Protein AF-A0A932AUZ9-F1 (afdb_monomer_lite)

Radius of gyration: 25.18 Å; chains: 1; bounding box: 56×32×62 Å

Structure (mmCIF, N/CA/C/O backbone):
data_AF-A0A932AUZ9-F1
#
_entry.id   AF-A0A932AUZ9-F1
#
loop_
_atom_site.group_PDB
_atom_site.id
_atom_site.type_symbol
_atom_site.label_atom_id
_atom_site.label_alt_id
_atom_site.label_comp_id
_atom_site.label_asym_id
_atom_site.label_entity_id
_atom_site.label_seq_id
_atom_site.pdbx_PDB_ins_code
_atom_site.Cartn_x
_atom_site.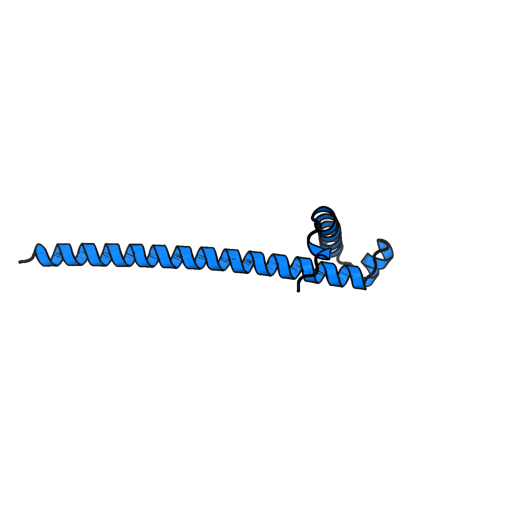Cartn_y
_atom_site.Cartn_z
_atom_site.occupancy
_atom_site.B_iso_or_equiv
_atom_site.auth_seq_id
_atom_site.auth_comp_id
_atom_site.auth_asym_id
_atom_site.auth_atom_id
_atom_site.pdbx_PDB_model_num
ATOM 1 N N . MET A 1 1 ? 7.403 16.050 0.940 1.00 41.50 1 MET A N 1
ATOM 2 C CA . MET A 1 1 ? 7.065 16.269 -0.482 1.00 41.50 1 MET A CA 1
ATOM 3 C C . MET A 1 1 ? 6.856 14.921 -1.159 1.00 41.50 1 MET A C 1
ATOM 5 O O . MET A 1 1 ? 7.814 14.337 -1.656 1.00 41.50 1 MET A O 1
ATOM 9 N N . ALA A 1 2 ? 5.633 14.382 -1.121 1.00 49.94 2 ALA A N 1
ATOM 10 C CA . ALA A 1 2 ? 5.290 13.223 -1.941 1.00 49.94 2 ALA A CA 1
ATOM 11 C C . ALA A 1 2 ? 5.339 13.692 -3.394 1.00 49.94 2 ALA A C 1
ATOM 13 O O . ALA A 1 2 ? 4.576 14.551 -3.818 1.00 49.94 2 ALA A O 1
ATOM 14 N N . THR A 1 3 ? 6.361 13.251 -4.112 1.00 60.66 3 THR A N 1
ATOM 15 C CA . THR A 1 3 ? 6.637 13.751 -5.449 1.00 60.66 3 THR A CA 1
ATOM 16 C C . THR A 1 3 ? 5.481 13.373 -6.377 1.00 60.66 3 THR A C 1
ATOM 18 O O . THR A 1 3 ? 5.147 12.188 -6.432 1.00 60.66 3 THR A O 1
ATOM 21 N N . LYS A 1 4 ? 4.944 14.343 -7.132 1.00 66.56 4 LYS A N 1
ATOM 22 C CA . LYS A 1 4 ? 3.907 14.249 -8.192 1.00 66.56 4 LYS A CA 1
ATOM 23 C C . LYS A 1 4 ? 3.938 12.959 -9.044 1.00 66.56 4 LYS A C 1
ATOM 25 O O . LYS A 1 4 ? 2.936 12.520 -9.590 1.00 66.56 4 LYS A O 1
ATOM 30 N N . TYR A 1 5 ? 5.094 12.299 -9.123 1.00 69.19 5 TYR A N 1
ATOM 31 C CA . TYR A 1 5 ? 5.307 10.978 -9.719 1.00 69.19 5 TYR A CA 1
ATOM 32 C C . TYR A 1 5 ? 4.407 9.839 -9.206 1.00 69.19 5 TYR A C 1
A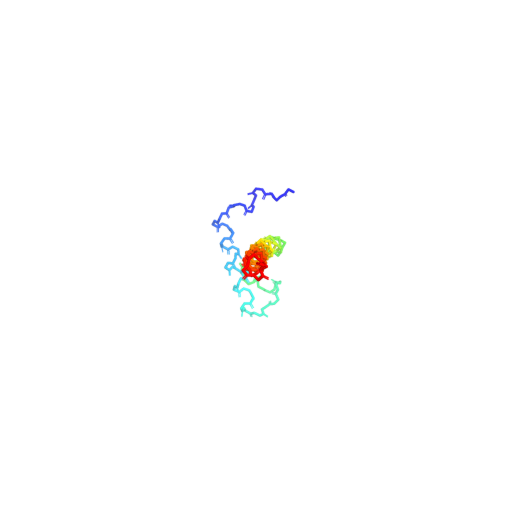TOM 34 O O . TYR A 1 5 ? 4.165 8.907 -9.975 1.00 69.19 5 TYR A O 1
ATOM 42 N N . PHE A 1 6 ? 3.931 9.877 -7.956 1.00 76.56 6 PHE A N 1
ATOM 43 C CA . PHE A 1 6 ? 3.097 8.807 -7.377 1.00 76.56 6 PHE A CA 1
ATOM 44 C C . PHE A 1 6 ? 1.584 9.040 -7.525 1.00 76.56 6 PHE A C 1
ATOM 46 O O . PHE A 1 6 ? 0.794 8.178 -7.148 1.00 76.56 6 PHE A O 1
ATOM 53 N N . GLU A 1 7 ? 1.176 10.179 -8.091 1.00 79.75 7 GLU A N 1
ATOM 54 C CA . GLU A 1 7 ? -0.236 10.549 -8.280 1.00 79.75 7 GLU A CA 1
ATOM 55 C C . GLU A 1 7 ? -0.855 9.912 -9.532 1.00 79.75 7 GLU A C 1
ATOM 57 O O . GLU A 1 7 ? -2.073 9.879 -9.681 1.00 79.75 7 GLU A O 1
ATOM 62 N N . ASN A 1 8 ? -0.034 9.368 -10.436 1.00 89.12 8 ASN A N 1
ATOM 63 C CA . ASN A 1 8 ? -0.527 8.699 -11.635 1.00 89.12 8 ASN A CA 1
ATOM 64 C C . ASN A 1 8 ? -1.199 7.362 -11.268 1.00 89.12 8 ASN A C 1
ATOM 66 O O . ASN A 1 8 ? -0.512 6.388 -10.948 1.00 89.12 8 ASN A O 1
ATOM 70 N N . ALA A 1 9 ? -2.533 7.332 -11.344 1.00 88.50 9 ALA A N 1
ATOM 71 C CA . ALA A 1 9 ? -3.359 6.188 -10.965 1.00 88.50 9 ALA A CA 1
ATOM 72 C C . ALA A 1 9 ? -3.018 4.919 -11.757 1.00 88.50 9 ALA A C 1
ATOM 74 O O . ALA A 1 9 ? -2.717 3.897 -11.149 1.00 88.50 9 ALA A O 1
ATOM 75 N N .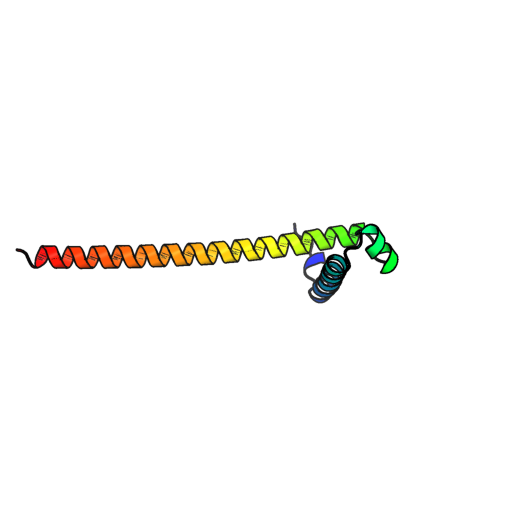 ALA A 1 10 ? -2.932 5.003 -13.089 1.00 91.50 10 ALA A N 1
ATOM 76 C CA . ALA A 1 10 ? -2.604 3.852 -13.934 1.00 91.50 10 ALA A CA 1
ATOM 77 C C . ALA A 1 10 ? -1.227 3.262 -13.594 1.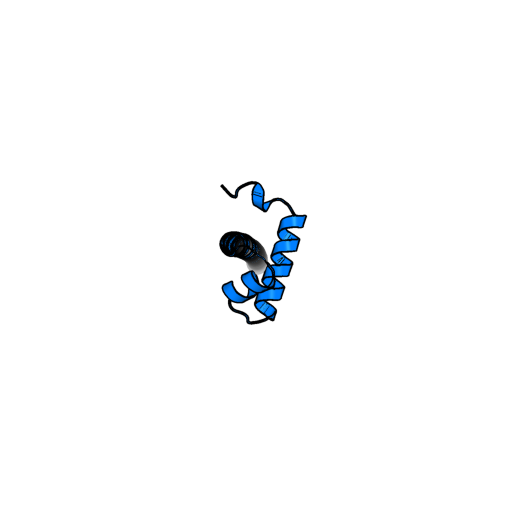00 91.50 10 ALA A C 1
ATOM 79 O O . ALA A 1 10 ? -1.050 2.049 -13.490 1.00 91.50 10 ALA A O 1
ATOM 80 N N . ARG A 1 11 ? -0.232 4.126 -13.358 1.00 90.81 11 ARG A N 1
ATOM 81 C CA . ARG A 1 11 ? 1.104 3.684 -12.946 1.00 90.81 11 ARG A CA 1
ATOM 82 C C . ARG A 1 11 ? 1.072 3.044 -11.559 1.00 90.81 11 ARG A C 1
ATOM 84 O O . ARG A 1 11 ? 1.742 2.039 -11.347 1.00 90.81 11 ARG A O 1
ATOM 91 N N . ARG A 1 12 ? 0.309 3.612 -10.626 1.00 91.75 12 ARG A N 1
ATOM 92 C CA . ARG A 1 12 ? 0.154 3.070 -9.274 1.00 91.75 12 ARG A CA 1
ATOM 93 C C . ARG A 1 12 ? -0.512 1.698 -9.287 1.00 91.75 12 ARG A C 1
ATOM 95 O O . ARG A 1 12 ? -0.011 0.804 -8.615 1.00 91.75 12 ARG A O 1
ATOM 102 N N . GLU A 1 13 ? -1.582 1.528 -10.054 1.00 93.25 13 GLU A N 1
ATOM 103 C CA . GLU A 1 13 ? -2.272 0.246 -10.223 1.00 93.25 13 GLU A CA 1
ATOM 104 C C . GLU A 1 13 ? -1.344 -0.805 -10.830 1.00 93.25 13 GLU A C 1
ATOM 106 O O . GLU A 1 13 ? -1.208 -1.895 -10.281 1.00 93.25 13 GLU A O 1
ATOM 111 N N . TRP A 1 14 ? -0.609 -0.452 -11.887 1.00 95.12 14 TRP A N 1
ATOM 112 C CA . TRP A 1 14 ? 0.361 -1.353 -12.508 1.00 95.12 14 TRP A CA 1
ATOM 113 C C . TRP A 1 14 ? 1.443 -1.826 -11.522 1.00 95.12 14 TRP A C 1
ATOM 115 O O . TRP A 1 14 ? 1.758 -3.015 -11.448 1.00 95.12 14 TRP A O 1
ATOM 125 N N . TRP A 1 15 ? 1.987 -0.915 -10.706 1.00 95.62 15 TRP A N 1
ATOM 126 C CA . TRP A 1 15 ? 2.955 -1.285 -9.668 1.00 95.62 15 TRP A CA 1
ATOM 127 C C . TRP A 1 15 ? 2.327 -2.091 -8.531 1.00 95.62 15 TRP A C 1
ATOM 129 O O . TRP A 1 15 ? 2.980 -3.000 -8.020 1.00 95.62 15 TRP A O 1
ATOM 139 N N . ALA A 1 16 ? 1.081 -1.799 -8.153 1.00 94.56 16 ALA A N 1
ATOM 140 C CA . ALA A 1 16 ? 0.356 -2.562 -7.142 1.00 94.56 16 ALA A CA 1
ATOM 141 C C . ALA A 1 16 ? 0.175 -4.023 -7.577 1.00 94.56 16 ALA A C 1
ATOM 143 O O . ALA A 1 16 ? 0.507 -4.920 -6.804 1.00 94.56 16 ALA A O 1
ATOM 144 N N . VAL A 1 17 ? -0.215 -4.262 -8.835 1.00 96.38 17 VAL A N 1
ATOM 145 C CA . VAL A 1 17 ? -0.308 -5.614 -9.415 1.00 96.38 17 VAL A CA 1
ATOM 146 C C . VAL A 1 17 ? 1.039 -6.333 -9.347 1.00 96.38 17 VAL A C 1
ATOM 148 O O . VAL A 1 17 ? 1.108 -7.491 -8.939 1.00 96.38 17 VAL A O 1
ATOM 151 N N . HIS A 1 18 ? 2.139 -5.656 -9.690 1.00 96.38 18 HIS A N 1
ATOM 152 C CA . HIS A 1 18 ? 3.463 -6.272 -9.612 1.00 96.38 18 HIS A CA 1
ATOM 153 C C . HIS A 1 18 ? 3.901 -6.604 -8.187 1.00 96.38 18 HIS A C 1
ATOM 155 O O . HIS A 1 18 ? 4.540 -7.639 -7.992 1.00 96.38 18 HIS A O 1
ATOM 161 N N . ILE A 1 19 ? 3.591 -5.748 -7.213 1.00 95.62 19 ILE A N 1
ATOM 162 C CA . ILE A 1 19 ? 3.900 -5.985 -5.799 1.00 95.62 19 ILE A CA 1
ATOM 163 C C . ILE A 1 19 ? 3.080 -7.157 -5.267 1.00 95.62 19 ILE A C 1
ATOM 165 O O . ILE A 1 19 ? 3.637 -8.028 -4.605 1.00 95.62 19 ILE A O 1
ATOM 169 N N . GLU A 1 20 ? 1.794 -7.220 -5.600 1.00 96.19 20 GLU A N 1
ATOM 170 C CA . GLU A 1 20 ? 0.921 -8.317 -5.197 1.00 96.19 20 GLU A CA 1
ATOM 171 C C . GLU A 1 20 ? 1.366 -9.647 -5.821 1.00 96.19 20 GLU A C 1
ATOM 173 O O . GLU A 1 20 ? 1.518 -10.648 -5.120 1.00 96.19 20 GLU A O 1
ATOM 178 N N . ALA A 1 21 ? 1.655 -9.661 -7.124 1.00 96.94 21 ALA A N 1
ATOM 179 C CA . ALA A 1 21 ? 2.174 -10.844 -7.804 1.00 96.94 21 ALA A CA 1
ATOM 180 C C . ALA A 1 21 ? 3.520 -11.300 -7.217 1.00 96.94 21 ALA A C 1
ATOM 182 O O . ALA A 1 21 ? 3.735 -12.499 -7.046 1.00 96.94 21 ALA A O 1
ATOM 183 N N . TRP A 1 22 ? 4.398 -10.365 -6.837 1.00 97.38 22 TRP A N 1
ATOM 184 C CA . TRP A 1 22 ? 5.652 -10.674 -6.144 1.00 97.38 22 TRP A CA 1
ATOM 185 C C . TRP A 1 22 ? 5.424 -11.295 -4.757 1.00 97.38 22 TRP A C 1
ATOM 187 O O . TRP A 1 22 ? 6.064 -12.291 -4.416 1.00 97.38 22 TRP A O 1
ATOM 197 N N . GLN A 1 23 ? 4.505 -10.738 -3.965 1.00 94.88 23 GLN A N 1
ATOM 198 C CA . GLN A 1 23 ? 4.159 -11.271 -2.645 1.00 94.88 23 GLN A CA 1
ATOM 199 C C . GLN A 1 23 ? 3.586 -12.688 -2.749 1.00 94.88 23 GLN A C 1
ATOM 201 O O . GLN A 1 23 ? 3.998 -13.575 -2.004 1.00 94.88 23 GLN A O 1
ATOM 206 N N . ARG A 1 24 ? 2.698 -12.924 -3.722 1.00 96.81 24 ARG A N 1
ATOM 207 C CA . ARG A 1 24 ? 2.114 -14.246 -3.993 1.00 96.81 24 ARG A CA 1
ATOM 208 C C . ARG A 1 24 ? 3.139 -15.248 -4.525 1.00 96.81 24 ARG A C 1
ATOM 210 O O . ARG A 1 24 ? 3.011 -16.437 -4.259 1.00 96.81 24 ARG A O 1
ATOM 217 N N . SER A 1 25 ? 4.153 -14.795 -5.265 1.00 95.50 25 SER A N 1
ATOM 218 C CA . SER A 1 25 ? 5.153 -15.690 -5.853 1.00 95.50 25 SER A CA 1
ATOM 219 C C . SER A 1 25 ? 6.182 -16.214 -4.844 1.00 95.50 25 SER A C 1
ATOM 221 O O . SER A 1 25 ? 6.936 -17.122 -5.183 1.00 95.50 25 SER A O 1
ATOM 223 N N . GLY A 1 26 ? 6.307 -15.601 -3.658 1.00 95.50 26 GLY A N 1
ATOM 224 C CA . GLY A 1 26 ? 7.297 -15.985 -2.638 1.00 95.50 26 GLY A CA 1
ATOM 225 C C . GLY A 1 26 ? 8.763 -15.826 -3.076 1.00 95.50 26 GLY A C 1
ATOM 226 O O . GLY A 1 26 ? 9.670 -16.384 -2.461 1.00 95.50 26 GLY A O 1
ATOM 227 N N . LEU A 1 27 ? 9.023 -15.085 -4.160 1.00 96.06 27 LEU A N 1
ATOM 228 C CA . LEU A 1 27 ? 10.374 -14.896 -4.693 1.00 96.06 27 LEU A CA 1
ATOM 229 C C . LEU A 1 27 ? 11.083 -13.776 -3.932 1.00 96.06 27 LEU A C 1
ATOM 231 O O . LEU A 1 27 ? 10.457 -12.838 -3.446 1.00 96.06 27 LEU A O 1
ATOM 235 N N . SER A 1 28 ? 12.416 -13.793 -3.908 1.00 96.62 28 SER A N 1
ATOM 236 C CA . SER A 1 28 ? 13.152 -12.600 -3.484 1.00 96.62 28 SER A CA 1
ATOM 237 C C . SER A 1 28 ? 12.909 -11.452 -4.470 1.00 96.62 28 SER A C 1
ATOM 239 O O . SER A 1 28 ? 12.786 -11.671 -5.680 1.00 96.62 28 SER A O 1
ATOM 241 N N . GLN A 1 29 ? 12.891 -10.213 -3.970 1.00 95.69 29 GLN A N 1
ATOM 242 C CA . GLN A 1 29 ? 12.681 -9.017 -4.795 1.00 95.69 29 GLN A CA 1
ATOM 243 C C . GLN A 1 29 ? 13.633 -8.983 -6.002 1.00 95.69 29 GLN A C 1
ATOM 245 O O . GLN A 1 29 ? 13.211 -8.710 -7.123 1.00 95.69 29 GLN A O 1
ATOM 250 N N . ARG A 1 30 ? 14.916 -9.317 -5.793 1.00 96.50 30 ARG A N 1
ATOM 251 C CA . ARG A 1 30 ? 15.934 -9.346 -6.854 1.00 96.50 30 ARG A CA 1
ATOM 252 C C . ARG A 1 30 ? 15.600 -10.362 -7.946 1.00 96.50 30 ARG A C 1
ATOM 254 O O . ARG A 1 30 ? 15.759 -10.050 -9.125 1.00 96.50 30 ARG A O 1
ATOM 261 N N . ARG A 1 31 ? 15.141 -11.561 -7.566 1.00 97.50 31 ARG A N 1
ATOM 262 C CA . ARG A 1 31 ? 14.758 -12.615 -8.516 1.00 97.50 31 ARG A CA 1
ATOM 263 C C . ARG A 1 31 ? 13.529 -12.196 -9.315 1.00 97.50 31 ARG A C 1
ATOM 265 O O . ARG A 1 31 ? 13.572 -12.255 -10.537 1.00 97.50 31 ARG A O 1
ATOM 272 N N . TYR A 1 32 ? 12.501 -11.684 -8.642 1.00 98.00 32 TYR A N 1
ATOM 273 C CA . TYR A 1 32 ? 11.292 -11.185 -9.296 1.00 98.00 32 TYR A CA 1
ATOM 274 C C . TYR A 1 32 ? 11.598 -10.040 -10.272 1.00 98.00 32 TYR A C 1
ATOM 276 O O . TYR A 1 32 ? 11.220 -10.097 -11.439 1.00 98.00 32 TYR A O 1
ATOM 284 N N . CYS A 1 33 ? 12.377 -9.043 -9.841 1.00 97.19 33 CYS A N 1
ATOM 285 C CA . CYS A 1 33 ? 12.765 -7.925 -10.700 1.00 97.19 33 CYS A CA 1
ATOM 286 C C . CYS A 1 33 ? 13.545 -8.389 -11.939 1.00 97.19 33 CYS A C 1
ATOM 288 O O . CYS A 1 33 ? 13.277 -7.916 -13.039 1.00 97.19 33 CYS A O 1
ATOM 290 N N . ARG A 1 34 ? 14.465 -9.353 -11.794 1.00 96.88 34 ARG A N 1
ATOM 291 C CA . ARG A 1 34 ? 15.217 -9.907 -12.930 1.00 96.88 34 ARG A CA 1
ATOM 292 C C . ARG A 1 34 ? 14.312 -10.661 -13.908 1.00 96.88 34 ARG A C 1
ATOM 294 O O . ARG A 1 34 ? 14.443 -10.462 -15.111 1.00 96.88 34 ARG A O 1
ATOM 301 N N . THR A 1 35 ? 13.401 -11.495 -13.407 1.00 96.94 35 THR A N 1
ATOM 302 C CA . THR A 1 35 ? 12.472 -12.277 -14.238 1.00 96.94 35 THR A CA 1
ATOM 303 C C . THR A 1 35 ? 11.495 -11.382 -15.002 1.00 96.94 35 THR A C 1
ATOM 305 O O . THR A 1 35 ? 11.266 -11.599 -16.187 1.00 96.94 35 THR A O 1
ATOM 308 N N . HIS A 1 36 ? 10.976 -10.337 -14.355 1.00 95.75 36 HIS A N 1
ATOM 309 C CA . HIS A 1 36 ? 9.970 -9.436 -14.928 1.00 95.75 36 HIS A CA 1
ATOM 310 C C . HIS A 1 36 ? 10.559 -8.159 -15.551 1.00 95.75 36 HIS A C 1
ATOM 312 O O . HIS A 1 36 ? 9.814 -7.250 -15.904 1.00 95.75 36 HIS A O 1
ATOM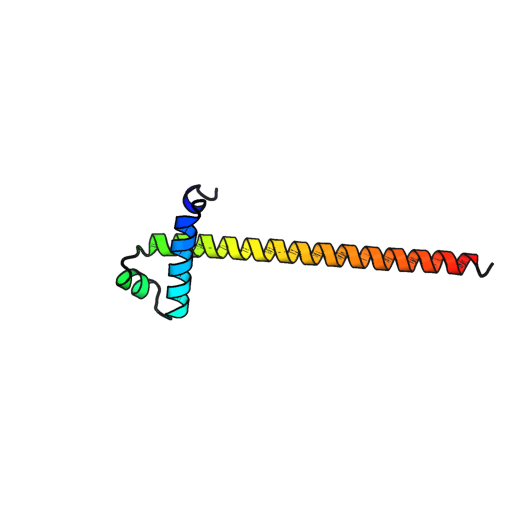 318 N N . ARG A 1 37 ? 11.892 -8.082 -15.703 1.00 95.94 37 ARG A N 1
ATOM 319 C CA . ARG A 1 37 ? 12.618 -6.937 -16.291 1.00 95.94 37 ARG A CA 1
ATOM 320 C C . ARG A 1 37 ? 12.299 -5.596 -15.613 1.00 95.94 37 ARG A C 1
ATOM 322 O O . ARG A 1 37 ? 12.184 -4.561 -16.263 1.00 95.94 37 ARG A O 1
ATOM 329 N N . LEU A 1 38 ? 12.178 -5.621 -14.290 1.00 95.69 38 LEU A N 1
ATOM 330 C CA . LEU A 1 38 ? 11.926 -4.447 -13.462 1.00 95.69 38 LEU A CA 1
ATOM 331 C C . LEU A 1 38 ? 13.224 -3.931 -12.842 1.00 95.69 38 LEU A C 1
ATOM 333 O O . LEU A 1 38 ? 14.107 -4.696 -12.451 1.00 95.69 38 LEU A O 1
ATOM 337 N N . THR A 1 39 ? 13.306 -2.617 -12.662 1.00 95.94 39 THR A N 1
ATOM 338 C CA . THR A 1 39 ? 14.406 -1.995 -11.922 1.00 95.94 39 THR A CA 1
ATOM 339 C C . THR A 1 39 ? 14.154 -2.103 -10.418 1.00 95.94 39 THR A C 1
ATOM 341 O O . THR A 1 39 ? 13.170 -1.561 -9.913 1.00 95.94 39 THR A O 1
ATOM 344 N N . GLY A 1 40 ? 15.063 -2.746 -9.678 1.00 94.88 40 GLY A N 1
ATOM 345 C CA . GLY A 1 40 ? 14.899 -2.987 -8.235 1.00 94.88 40 GLY A CA 1
ATOM 346 C C . GLY A 1 40 ? 14.782 -1.715 -7.382 1.00 94.88 40 GLY A C 1
ATOM 347 O O . GLY A 1 40 ? 14.025 -1.683 -6.410 1.00 94.88 40 GLY A O 1
ATOM 348 N N . THR A 1 41 ? 15.466 -0.634 -7.766 1.00 95.12 41 THR A N 1
ATOM 349 C CA . THR A 1 41 ? 15.368 0.668 -7.081 1.00 95.12 41 THR A CA 1
ATOM 350 C C . THR A 1 41 ? 13.984 1.289 -7.263 1.00 95.12 41 THR A C 1
ATOM 352 O O . THR A 1 41 ? 13.359 1.708 -6.289 1.00 95.12 41 THR A O 1
ATOM 355 N N . THR A 1 42 ? 13.463 1.291 -8.493 1.00 93.44 42 THR A N 1
ATOM 356 C CA . THR A 1 42 ? 12.104 1.753 -8.806 1.00 93.44 42 THR A CA 1
ATOM 357 C C . THR A 1 42 ? 11.063 0.901 -8.091 1.00 93.44 42 THR A C 1
ATOM 359 O O . THR A 1 42 ? 10.177 1.458 -7.446 1.00 93.44 42 THR A O 1
ATOM 362 N N . PHE A 1 43 ? 11.219 -0.425 -8.118 1.00 95.69 43 PHE A N 1
ATOM 363 C CA . PHE A 1 43 ? 10.348 -1.351 -7.396 1.00 95.69 43 PHE A CA 1
ATOM 364 C C . PHE A 1 43 ? 10.311 -1.019 -5.900 1.00 95.69 43 PHE A C 1
ATOM 366 O O . PHE A 1 43 ? 9.239 -0.869 -5.325 1.00 95.69 43 PHE A O 1
ATOM 373 N N . THR A 1 44 ? 11.472 -0.821 -5.270 1.00 95.44 44 THR A N 1
ATOM 374 C CA . THR A 1 44 ? 11.556 -0.473 -3.842 1.00 95.44 44 THR A CA 1
ATOM 375 C C . THR A 1 44 ? 10.876 0.858 -3.527 1.00 95.44 44 THR A C 1
ATOM 377 O O . THR A 1 44 ? 10.196 0.977 -2.509 1.00 95.44 44 THR A O 1
ATOM 380 N N . ARG A 1 45 ? 11.019 1.865 -4.398 1.00 93.94 45 ARG A N 1
ATOM 381 C CA . ARG A 1 45 ? 10.339 3.159 -4.227 1.00 93.94 45 ARG A CA 1
ATOM 382 C C . ARG A 1 45 ? 8.818 3.013 -4.285 1.00 93.94 45 ARG A C 1
ATOM 384 O O . ARG A 1 45 ? 8.137 3.582 -3.439 1.00 93.94 45 ARG A O 1
ATOM 391 N N . TRP A 1 46 ? 8.297 2.244 -5.240 1.00 94.69 46 TRP A N 1
ATOM 392 C CA . TRP A 1 46 ? 6.857 1.991 -5.357 1.00 94.69 46 TRP A CA 1
ATOM 393 C C . TRP A 1 46 ? 6.313 1.119 -4.231 1.00 94.69 46 TRP A C 1
ATOM 395 O O . TRP A 1 46 ? 5.235 1.409 -3.722 1.00 94.69 46 TRP A O 1
ATOM 405 N N . LEU A 1 47 ? 7.082 0.124 -3.782 1.00 94.12 47 LEU A N 1
ATOM 406 C CA . LEU A 1 47 ? 6.732 -0.699 -2.627 1.00 94.12 47 LEU A CA 1
ATOM 407 C C . LEU A 1 47 ? 6.516 0.162 -1.379 1.00 94.12 47 LEU A C 1
ATOM 409 O O . LEU A 1 47 ? 5.490 0.031 -0.720 1.00 94.12 47 LEU A O 1
ATOM 413 N N . ARG A 1 48 ? 7.444 1.085 -1.094 1.00 93.69 48 ARG A N 1
ATOM 414 C CA . ARG A 1 48 ? 7.312 2.026 0.029 1.00 93.69 48 ARG A CA 1
ATOM 415 C C . ARG A 1 48 ? 6.119 2.959 -0.149 1.00 93.69 48 ARG A C 1
ATOM 417 O O . ARG A 1 48 ? 5.298 3.056 0.748 1.00 93.69 48 ARG A O 1
ATOM 424 N N . ALA A 1 49 ? 5.978 3.578 -1.321 1.00 92.00 49 ALA A N 1
ATOM 425 C CA . ALA A 1 49 ? 4.887 4.517 -1.580 1.00 92.00 49 ALA A CA 1
ATOM 426 C C . ALA A 1 49 ? 3.495 3.878 -1.423 1.00 92.00 49 ALA A C 1
ATOM 428 O O . ALA A 1 49 ? 2.581 4.506 -0.892 1.00 92.00 49 ALA A O 1
ATOM 429 N N . ILE A 1 50 ? 3.329 2.631 -1.872 1.00 91.25 50 ILE A N 1
ATOM 430 C CA . ILE A 1 50 ? 2.067 1.895 -1.740 1.00 91.25 50 ILE A CA 1
ATOM 431 C C . ILE A 1 50 ? 1.841 1.453 -0.289 1.00 91.25 50 ILE A C 1
ATOM 433 O O . ILE A 1 50 ? 0.737 1.640 0.219 1.00 91.25 50 ILE A O 1
ATOM 437 N N . ALA A 1 51 ? 2.872 0.946 0.395 1.00 90.75 51 ALA A N 1
ATOM 438 C CA . ALA A 1 51 ? 2.776 0.567 1.805 1.00 90.75 51 ALA A CA 1
ATOM 439 C C . ALA A 1 51 ? 2.430 1.765 2.706 1.00 90.75 51 ALA A C 1
ATOM 441 O O . ALA A 1 51 ? 1.517 1.675 3.523 1.00 90.75 51 ALA A O 1
ATOM 442 N N . ASP A 1 52 ? 3.094 2.907 2.516 1.00 90.19 52 ASP A N 1
ATOM 443 C CA . ASP A 1 52 ? 2.834 4.134 3.273 1.00 90.19 52 ASP A CA 1
ATOM 444 C C . ASP A 1 52 ? 1.401 4.635 3.053 1.00 90.19 52 ASP A C 1
ATOM 446 O O . ASP A 1 52 ? 0.730 5.058 3.997 1.00 90.19 52 ASP A O 1
ATOM 450 N N . ALA A 1 53 ? 0.903 4.555 1.815 1.00 87.94 53 ALA A N 1
ATOM 451 C CA . ALA A 1 53 ? -0.464 4.945 1.494 1.00 87.94 53 ALA A CA 1
ATOM 452 C C . ALA A 1 53 ? -1.505 4.022 2.149 1.00 87.94 53 ALA A C 1
ATOM 454 O O . ALA A 1 53 ? -2.530 4.510 2.629 1.00 87.94 53 ALA A O 1
ATOM 455 N N . GLU A 1 54 ? -1.245 2.715 2.205 1.00 88.31 54 GLU A N 1
ATOM 456 C CA . GLU A 1 54 ? -2.128 1.761 2.883 1.00 88.31 54 GLU A CA 1
ATOM 457 C C . GLU A 1 54 ? -2.128 1.984 4.400 1.00 88.31 54 GLU A C 1
ATOM 459 O O . GLU A 1 54 ? -3.184 2.086 5.024 1.00 88.31 54 GLU A O 1
ATOM 464 N N . VAL A 1 55 ? -0.951 2.192 4.997 1.00 88.00 55 VAL A N 1
ATOM 465 C CA . VAL A 1 55 ? -0.824 2.538 6.420 1.00 88.00 55 VAL A CA 1
ATOM 466 C C . VAL A 1 55 ? -1.564 3.840 6.739 1.00 88.00 55 VAL A C 1
ATOM 468 O O . VAL A 1 55 ? -2.263 3.920 7.751 1.00 88.00 55 VAL A O 1
ATOM 471 N N . ALA A 1 56 ? -1.459 4.860 5.884 1.00 88.38 56 ALA A N 1
ATOM 472 C CA . ALA A 1 56 ? -2.192 6.112 6.055 1.00 88.38 56 ALA A CA 1
ATOM 473 C C . ALA A 1 56 ? -3.716 5.904 6.001 1.00 88.38 56 ALA A C 1
ATOM 475 O O . ALA A 1 56 ? -4.444 6.481 6.813 1.00 88.38 56 ALA A O 1
ATOM 476 N N . LYS A 1 57 ? -4.200 5.044 5.097 1.00 89.38 57 LYS A N 1
ATOM 477 C CA . LYS A 1 57 ? -5.621 4.690 4.984 1.00 89.38 57 LYS A CA 1
ATOM 478 C C . LYS A 1 57 ? -6.129 3.978 6.240 1.00 89.38 57 LYS A C 1
ATOM 480 O O . LYS A 1 57 ? -7.158 4.383 6.780 1.00 89.38 57 LYS A O 1
ATOM 485 N N . ILE A 1 58 ? -5.384 2.993 6.746 1.00 90.88 58 ILE A N 1
ATOM 486 C CA . ILE A 1 58 ? -5.710 2.278 7.991 1.00 90.88 58 ILE A CA 1
ATOM 487 C C . ILE A 1 58 ? -5.762 3.254 9.171 1.00 90.88 58 ILE A C 1
ATOM 489 O O . ILE A 1 58 ? -6.718 3.247 9.942 1.00 90.88 58 ILE A O 1
ATOM 493 N N . ARG A 1 59 ? -4.777 4.154 9.292 1.00 90.12 59 ARG A N 1
ATOM 494 C CA . ARG A 1 59 ? -4.763 5.179 10.350 1.00 90.12 59 ARG A CA 1
ATOM 495 C C . ARG A 1 59 ? -5.989 6.087 10.286 1.00 90.12 59 ARG A C 1
ATOM 497 O O . ARG A 1 59 ? -6.609 6.342 11.315 1.00 90.12 59 ARG A O 1
ATOM 504 N N . ALA A 1 60 ? -6.363 6.543 9.092 1.00 91.88 60 ALA A N 1
ATOM 505 C CA . ALA A 1 60 ? -7.551 7.370 8.903 1.00 91.88 60 ALA A CA 1
ATOM 506 C C . ALA A 1 60 ? -8.844 6.617 9.259 1.00 91.88 60 ALA A C 1
ATOM 508 O O . ALA A 1 60 ? -9.741 7.193 9.871 1.00 91.88 60 ALA A O 1
ATOM 509 N N . GLN A 1 61 ? -8.939 5.331 8.912 1.00 92.94 61 GLN A N 1
ATOM 510 C CA . GLN A 1 61 ? -10.078 4.489 9.277 1.00 92.94 61 GLN A CA 1
ATOM 511 C C . GLN A 1 61 ? -10.166 4.278 10.792 1.00 92.94 61 GLN A C 1
ATOM 513 O O . GLN A 1 61 ? -11.228 4.493 11.371 1.00 92.94 61 GLN A O 1
ATOM 518 N N . ASN A 1 62 ? -9.053 3.941 11.445 1.00 93.81 62 ASN A N 1
ATOM 519 C CA . ASN A 1 62 ? -9.000 3.762 12.896 1.00 93.81 62 ASN A CA 1
ATOM 520 C C . ASN A 1 62 ? -9.397 5.046 13.634 1.00 93.81 62 ASN A C 1
ATOM 522 O O . ASN A 1 62 ? -10.157 4.989 14.596 1.00 93.81 62 ASN A O 1
ATOM 526 N N . ALA A 1 63 ? -8.953 6.211 13.151 1.00 93.12 63 ALA A N 1
ATOM 527 C CA . ALA A 1 63 ? -9.349 7.501 13.711 1.00 93.12 63 ALA A CA 1
ATOM 528 C C . ALA A 1 63 ? -10.859 7.767 13.573 1.00 93.12 63 ALA A C 1
ATOM 530 O O . ALA A 1 63 ? -11.471 8.312 14.489 1.00 93.12 63 ALA A O 1
ATOM 531 N N . ARG A 1 64 ? -11.481 7.360 12.454 1.00 93.25 64 ARG A N 1
ATOM 532 C CA . ARG A 1 64 ? -12.940 7.466 12.266 1.00 93.25 64 ARG A CA 1
ATOM 533 C C . ARG A 1 64 ? -13.700 6.580 13.246 1.00 93.25 64 ARG A C 1
ATOM 535 O O . ARG A 1 64 ? -14.630 7.068 13.877 1.00 93.25 64 ARG A O 1
ATOM 542 N N . ILE A 1 65 ? -13.272 5.325 13.396 1.00 93.56 65 ILE A N 1
ATOM 543 C CA . ILE A 1 65 ? -13.868 4.380 14.350 1.00 93.56 65 ILE A CA 1
ATOM 544 C C . ILE A 1 65 ? -13.758 4.943 15.768 1.00 93.56 65 ILE A C 1
ATOM 546 O O . ILE A 1 65 ? -14.759 5.025 16.471 1.00 93.56 65 ILE A O 1
ATOM 550 N N . LEU A 1 66 ? -12.571 5.413 16.165 1.00 92.75 66 LEU A N 1
ATOM 551 C CA . LEU A 1 66 ? -12.368 6.013 17.482 1.00 92.75 66 LEU A CA 1
ATOM 552 C C . LEU A 1 66 ? -13.302 7.215 17.703 1.00 92.75 66 LEU A C 1
ATOM 554 O O . LEU A 1 66 ? -14.010 7.269 18.706 1.00 92.75 66 LEU A O 1
ATOM 558 N N . ALA A 1 67 ? -13.392 8.133 16.739 1.00 92.31 67 ALA A N 1
ATOM 559 C CA . ALA A 1 67 ? -14.271 9.296 16.844 1.00 92.31 67 ALA A CA 1
ATOM 560 C C . ALA A 1 67 ? -15.761 8.918 16.949 1.00 92.31 67 ALA A C 1
ATOM 562 O O . ALA A 1 67 ? -16.520 9.585 17.655 1.00 92.31 67 ALA A O 1
ATOM 563 N N . GLU A 1 68 ? -16.197 7.868 16.254 1.00 91.94 68 GLU A N 1
ATOM 564 C CA . GLU A 1 68 ? -17.561 7.346 16.354 1.00 91.94 68 GLU A CA 1
ATOM 565 C C . GLU A 1 68 ? -17.822 6.734 17.734 1.00 91.94 68 GLU A C 1
ATOM 567 O O . GLU A 1 68 ? -18.793 7.115 18.393 1.00 91.94 68 GLU A O 1
AT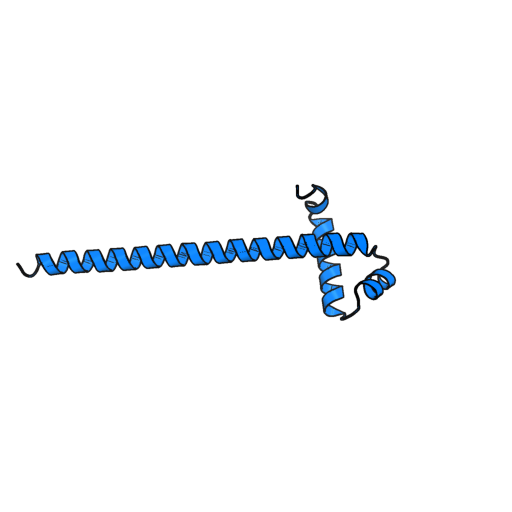OM 572 N N . THR A 1 69 ? -16.896 5.908 18.234 1.00 91.94 69 THR A N 1
ATOM 573 C CA . THR A 1 69 ? -17.000 5.334 19.585 1.00 91.94 69 THR A CA 1
ATOM 574 C C . THR A 1 69 ? -17.073 6.417 20.665 1.00 91.94 69 THR A C 1
ATOM 576 O O . THR A 1 69 ? -17.935 6.359 21.541 1.00 91.94 69 THR A O 1
ATOM 579 N N . GLU A 1 70 ? -16.257 7.474 20.572 1.00 91.56 70 GLU A N 1
ATOM 580 C CA . GLU A 1 70 ? -16.299 8.601 21.509 1.00 91.56 70 GLU A CA 1
ATOM 581 C C . GLU A 1 70 ? -17.634 9.359 21.464 1.00 91.56 70 GLU A C 1
ATOM 583 O O . GLU A 1 70 ? -18.153 9.785 22.502 1.00 91.56 70 GLU A O 1
ATOM 588 N N . ARG A 1 71 ? -18.211 9.555 20.272 1.00 89.31 71 ARG A N 1
ATOM 589 C CA . ARG A 1 71 ? -19.518 10.214 20.113 1.00 89.31 71 ARG A CA 1
ATOM 590 C C . ARG A 1 71 ? -20.632 9.397 20.753 1.00 89.31 71 ARG A C 1
ATOM 592 O O . ARG A 1 71 ? -21.488 9.974 21.431 1.00 89.31 71 ARG A O 1
ATOM 599 N N . ASP A 1 72 ? -20.609 8.084 20.567 1.00 88.88 72 ASP A N 1
ATOM 600 C CA . ASP A 1 72 ? -21.593 7.181 21.153 1.00 88.88 72 ASP A CA 1
ATOM 601 C C . ASP A 1 72 ? -21.497 7.140 22.676 1.00 88.88 72 ASP A C 1
ATOM 603 O O . ASP A 1 72 ? -22.524 7.259 23.352 1.00 88.88 72 ASP A O 1
ATOM 607 N N . GLU A 1 73 ? -20.288 7.089 23.233 1.00 89.50 73 GLU A N 1
ATOM 608 C CA . GLU A 1 73 ? -20.081 7.173 24.681 1.00 89.50 73 GLU A CA 1
ATOM 609 C C . GLU A 1 73 ? -20.577 8.509 25.251 1.00 89.50 73 GLU A C 1
ATOM 611 O O . GLU A 1 73 ? -21.339 8.536 26.223 1.00 89.50 73 GLU A O 1
ATOM 616 N N . ARG A 1 74 ? -20.281 9.637 24.588 1.00 87.38 74 ARG A N 1
ATOM 617 C CA . ARG A 1 74 ? -20.842 10.948 24.969 1.00 87.38 74 ARG A CA 1
ATOM 618 C C . ARG A 1 74 ? -22.373 10.949 24.916 1.00 87.38 74 ARG A C 1
ATOM 620 O O . ARG A 1 74 ? -23.023 11.522 25.797 1.00 87.38 74 ARG A O 1
ATOM 627 N N . ARG A 1 75 ? -22.976 10.303 23.911 1.00 85.81 75 ARG A N 1
ATOM 628 C CA . ARG A 1 75 ? -24.437 10.198 23.761 1.00 85.81 75 ARG A CA 1
ATOM 629 C C . ARG A 1 75 ? -25.057 9.353 24.874 1.00 85.81 75 ARG A C 1
ATOM 631 O O . ARG A 1 75 ? -26.077 9.772 25.430 1.00 85.81 75 ARG A O 1
ATOM 638 N N . LYS A 1 76 ? -24.455 8.210 25.216 1.00 85.56 76 LYS A N 1
ATOM 639 C CA . LYS A 1 76 ? -24.870 7.353 26.341 1.00 85.56 76 LYS A CA 1
ATOM 640 C C . LYS A 1 76 ? -24.769 8.108 27.659 1.00 85.56 76 LYS A C 1
ATOM 642 O O . LYS A 1 76 ? -25.759 8.192 28.383 1.00 85.56 76 LYS A O 1
ATOM 647 N N . HIS A 1 77 ? -23.632 8.748 27.920 1.00 82.38 77 HIS A N 1
ATOM 648 C CA . HIS A 1 77 ? -23.417 9.516 29.141 1.00 82.38 77 HIS A CA 1
ATOM 649 C C . HIS A 1 77 ? -24.430 10.665 29.284 1.00 82.38 77 HIS A C 1
ATOM 651 O O . HIS A 1 77 ? -25.020 10.853 30.348 1.00 82.38 77 HIS A O 1
ATOM 657 N N . ARG A 1 78 ? -24.715 11.400 28.197 1.00 78.81 78 ARG A N 1
ATOM 658 C CA . ARG A 1 78 ? -25.741 12.456 28.194 1.00 78.81 78 ARG A CA 1
ATOM 659 C C . ARG A 1 78 ? -27.142 11.908 28.476 1.00 78.81 78 ARG A C 1
ATOM 661 O O . ARG A 1 78 ? -27.891 12.531 29.226 1.00 78.81 78 ARG A O 1
ATOM 668 N N . LYS A 1 79 ? -27.506 10.761 27.890 1.00 76.69 79 LYS A N 1
ATOM 669 C CA . LYS A 1 79 ? -28.791 10.096 28.162 1.00 76.69 79 LYS A CA 1
ATOM 670 C C . LYS A 1 79 ? -28.887 9.650 29.622 1.00 76.69 79 LYS A C 1
ATOM 672 O O . LYS A 1 79 ? -29.874 9.984 30.266 1.00 76.69 79 LYS A O 1
ATOM 677 N N . GLY A 1 80 ? -27.858 8.993 30.157 1.00 75.50 80 GLY A N 1
ATOM 678 C CA . GLY A 1 80 ? -27.814 8.575 31.561 1.00 75.50 80 GLY A CA 1
ATOM 679 C C . GLY A 1 80 ? -27.957 9.753 32.529 1.00 75.50 80 GLY A C 1
ATOM 680 O O . GLY A 1 80 ? -28.754 9.695 33.458 1.00 75.50 80 GLY A O 1
ATOM 681 N N . ARG A 1 81 ? -27.273 10.875 32.263 1.00 69.56 81 ARG A N 1
ATOM 682 C CA . ARG A 1 81 ? -27.400 12.101 33.070 1.00 69.56 81 ARG A CA 1
ATOM 683 C C . ARG A 1 81 ? -28.811 12.700 33.027 1.00 69.56 81 ARG A C 1
ATOM 685 O O . ARG A 1 81 ? -29.315 13.146 34.051 1.00 69.56 81 ARG A O 1
ATOM 692 N N . ARG A 1 82 ? -29.457 12.700 31.854 1.00 67.31 82 ARG A N 1
ATOM 693 C CA . ARG A 1 82 ? -30.830 13.203 31.680 1.00 67.31 82 ARG A CA 1
ATOM 694 C C . ARG A 1 82 ? -31.862 12.346 32.418 1.00 67.31 82 ARG A C 1
ATOM 696 O O . ARG A 1 82 ? -32.804 12.907 32.962 1.00 67.31 82 ARG A O 1
ATOM 703 N N . PHE A 1 83 ? -31.684 11.024 32.439 1.00 60.66 83 PHE A N 1
ATOM 704 C CA . PHE A 1 83 ? -32.546 10.126 33.214 1.00 60.66 83 PHE A CA 1
ATOM 705 C C . PHE A 1 83 ? -32.411 10.381 34.722 1.00 60.66 83 PHE A C 1
ATOM 707 O O . PHE A 1 83 ? -33.428 10.609 35.368 1.00 60.66 83 PHE A O 1
ATOM 714 N N . LYS A 1 84 ? -31.182 10.514 35.244 1.00 63.00 84 LYS A N 1
ATOM 715 C CA . LYS A 1 84 ? -30.950 10.838 36.666 1.00 63.00 84 LYS A CA 1
ATOM 716 C C . LYS A 1 84 ? -31.588 12.163 37.108 1.00 63.00 84 LYS A C 1
ATOM 718 O O . LYS A 1 84 ? -32.251 12.215 38.132 1.00 63.00 84 LYS A O 1
ATOM 723 N N . LEU A 1 85 ? -31.462 13.223 36.301 1.00 60.59 85 LEU A N 1
ATOM 724 C CA . LEU A 1 85 ? -32.099 14.527 36.571 1.00 60.59 85 LEU A CA 1
ATOM 725 C C . LEU A 1 85 ? -33.639 14.467 36.602 1.00 60.59 85 LEU A C 1
ATOM 727 O O . LEU A 1 85 ? -34.273 15.333 37.200 1.00 60.59 85 LEU A O 1
ATOM 731 N N . SER A 1 86 ? -34.243 13.491 35.918 1.00 59.94 86 SER A N 1
ATOM 732 C CA . SER A 1 86 ? -35.694 13.286 35.912 1.00 59.94 86 SER A CA 1
ATOM 733 C C . SER A 1 86 ? -36.180 12.453 37.101 1.00 59.94 86 SER A C 1
ATOM 735 O O . SER A 1 86 ? -37.336 12.605 37.485 1.00 59.94 86 SER A O 1
ATOM 737 N N . GLU A 1 87 ? -35.335 11.577 37.651 1.00 60.47 87 GLU A N 1
ATOM 738 C CA . GLU A 1 87 ? -35.610 10.786 38.859 1.00 60.47 87 GLU A CA 1
ATOM 739 C C . GLU A 1 87 ? -35.597 11.662 40.116 1.00 60.47 87 GLU A C 1
ATOM 741 O O . GLU A 1 87 ? -36.546 11.615 40.892 1.00 60.47 87 GLU A O 1
ATOM 746 N N . ASP A 1 88 ? -34.597 12.539 40.253 1.00 60.53 88 ASP A N 1
ATOM 747 C CA . ASP A 1 88 ? -34.468 13.468 41.389 1.00 60.53 88 ASP A CA 1
ATOM 748 C C . ASP A 1 88 ? -35.702 14.376 41.553 1.00 60.53 88 ASP A C 1
ATOM 750 O O . ASP A 1 88 ? -36.217 14.560 42.650 1.00 60.53 88 ASP A O 1
ATOM 754 N N . LYS A 1 89 ? -36.253 14.885 40.442 1.00 59.78 89 LYS A N 1
ATOM 755 C CA . LYS A 1 89 ? -37.456 15.741 40.452 1.00 59.78 89 LYS A CA 1
ATOM 756 C C . LYS A 1 89 ? -38.762 15.008 40.765 1.00 59.78 89 LYS A C 1
ATOM 758 O O . LYS A 1 89 ? -39.772 15.667 40.974 1.00 59.78 89 LYS A O 1
ATOM 763 N N . ARG A 1 90 ? -38.781 13.674 40.702 1.00 57.38 90 ARG A N 1
ATOM 764 C CA . ARG A 1 90 ? -39.984 12.860 40.942 1.00 57.38 90 ARG A CA 1
ATOM 765 C C . ARG A 1 90 ? -40.075 12.366 42.387 1.00 57.38 90 ARG A C 1
ATOM 767 O O . ARG A 1 90 ? -41.108 11.828 42.765 1.00 57.38 90 ARG A O 1
ATOM 774 N N . ASN A 1 91 ? -38.992 12.518 43.148 1.00 53.97 91 ASN A N 1
ATOM 775 C CA . ASN A 1 91 ? -38.840 12.042 44.520 1.00 53.97 91 ASN A CA 1
ATOM 776 C C . ASN A 1 91 ? -38.869 13.191 45.555 1.00 53.97 91 ASN A C 1
ATOM 778 O O . ASN A 1 91 ? -38.405 13.009 46.680 1.00 53.97 91 ASN A O 1
ATOM 782 N N . GLN A 1 92 ? -39.382 14.362 45.161 1.00 51.38 92 GLN A N 1
ATOM 783 C CA . GLN A 1 92 ? -39.617 15.552 45.986 1.00 51.38 92 GLN A CA 1
ATOM 784 C C . GLN A 1 92 ? -41.096 15.931 45.898 1.00 51.38 92 GLN A C 1
ATOM 786 O O . GLN A 1 92 ? -41.642 16.355 46.938 1.00 51.38 92 GLN A O 1
#

pLDDT: mean 86.0, std 13.74, range [41.5, 98.0]

Secondary structure (DSSP, 8-state):
---GGG--HHHHHHHHHHHHHHHHHT--HHHHHHHTT--HHHHHHHHHHHHHHHHHHHHHHHHHHHHHHHHHHHHHHHHHHHHHHHHHTT--

Sequence (92 aa):
MATKYFENAARREWWAVHIEAWQRSGLSQRRYCRTHRLTGTTFTRWLRAIADAEVAKIRAQNARILAETERDERRKHRKGRRFKLSEDKRNQ

Foldseek 3Di:
DPPPVCVPPVVLVVLVVLVVVCVVVVDDLVVSCVVVVHDSVVNVVSVVVVVVVVVVVVVVVVVVVVVVVVVVVVVVVVVVVVVVVVVVVVVD